Protein AF-A0A2G6DMA5-F1 (afdb_monomer)

Radius of gyration: 19.59 Å; Cα contacts (8 Å, |Δi|>4): 99; chains: 1; bounding box: 43×33×53 Å

pLDDT: mean 90.29, std 7.58, range [52.47, 98.0]

Foldseek 3Di:
DKDKDFQADDPVVVVVVVVVLVVQLCVCCVPPHNVVSCVVRVVVVVVVVVVNVLSRQFMWIQDQQATGGRPDTDGPVPDDDDDDDDPVRVCCCVPVVPDPPDDDDDNPDDD

Secondary structure (DSSP, 8-state):
--EEEE-PPPHHHHHHHHHHHHHHHHHHHHHS-HHHHHHHHHHHHHHHHHHHHHHHT-EEEEETTEEEETTEEE-GGG-----PPPHHHHHHHTTTT--TTS-----SS--

Sequence (111 aa):
MRFSERLWVPWWWWVLGVGFISTGWFAVAIYLDGAWATMATAPPMLVFCAAFVSWSVTEIKVDEAGLWAGGAFIEPQWLGQVRALSVSETKRILGVDAEVGAWQVVRPYRS

Structure (mmCIF, N/CA/C/O backbone):
data_AF-A0A2G6DMA5-F1
#
_entry.id   AF-A0A2G6DMA5-F1
#
loop_
_atom_site.group_PDB
_atom_site.id
_atom_site.type_symbol
_atom_site.label_atom_id
_atom_site.label_alt_id
_atom_site.label_comp_id
_atom_site.label_asym_id
_atom_site.la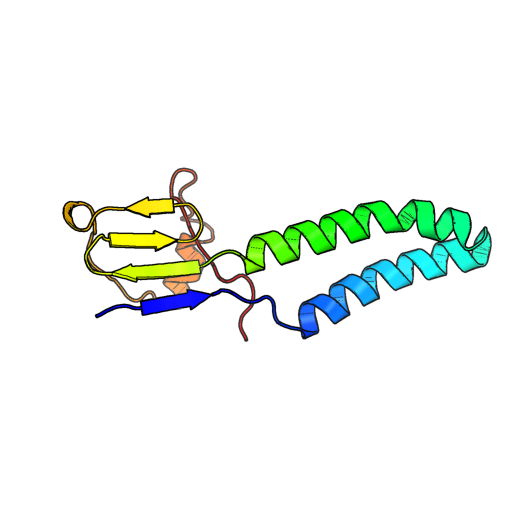bel_entity_id
_atom_site.label_seq_id
_atom_site.pdbx_PDB_ins_code
_atom_site.Cartn_x
_atom_site.Cartn_y
_atom_site.Cartn_z
_atom_site.occupancy
_atom_site.B_iso_or_equiv
_atom_site.auth_seq_id
_atom_site.auth_comp_id
_atom_site.auth_asym_id
_atom_site.auth_atom_id
_atom_site.pdbx_PDB_model_num
ATOM 1 N N . MET A 1 1 ? -21.574 -13.939 15.817 1.00 61.28 1 MET A N 1
ATOM 2 C CA . MET A 1 1 ? -21.448 -13.789 14.344 1.00 61.28 1 MET A CA 1
ATOM 3 C C . MET A 1 1 ? -19.987 -13.525 14.032 1.00 61.28 1 MET A C 1
ATOM 5 O O . MET A 1 1 ? -19.392 -12.729 14.742 1.00 61.28 1 MET A O 1
ATOM 9 N N . ARG A 1 2 ? -19.409 -14.200 13.033 1.00 83.62 2 ARG A N 1
ATOM 10 C CA . ARG A 1 2 ? -18.007 -14.021 12.630 1.00 83.62 2 ARG A CA 1
ATOM 11 C C . ARG A 1 2 ? -17.979 -13.420 11.227 1.00 83.62 2 ARG A C 1
ATOM 13 O O . ARG A 1 2 ? -18.495 -14.045 10.306 1.00 83.62 2 ARG A O 1
ATOM 20 N N . PHE A 1 3 ? -17.428 -12.219 11.081 1.00 88.44 3 PHE A N 1
ATOM 21 C CA . PHE A 1 3 ? -17.236 -11.543 9.794 1.00 88.44 3 PHE A CA 1
ATOM 22 C C . PHE A 1 3 ? -15.742 -11.504 9.467 1.00 88.44 3 PHE A C 1
ATOM 24 O O . PHE A 1 3 ? -14.923 -11.285 10.358 1.00 88.44 3 PHE A O 1
ATOM 31 N N . SER A 1 4 ? -15.387 -11.745 8.209 1.00 89.44 4 SER A N 1
ATOM 32 C CA . SER A 1 4 ? -14.023 -11.620 7.692 1.00 89.44 4 SER A CA 1
ATOM 33 C C . SER A 1 4 ? -14.121 -11.143 6.247 1.00 89.44 4 SER A C 1
ATOM 35 O O . SER A 1 4 ? -14.755 -11.793 5.414 1.00 89.44 4 SER A O 1
ATOM 37 N N . GLU A 1 5 ? -13.532 -9.984 5.964 1.00 87.81 5 GLU A N 1
ATOM 38 C CA . GLU A 1 5 ? -13.389 -9.441 4.618 1.00 87.81 5 GLU A CA 1
ATOM 39 C C . GLU A 1 5 ? -11.929 -9.075 4.377 1.00 87.81 5 GLU A C 1
ATOM 41 O O . GLU A 1 5 ? -11.302 -8.360 5.158 1.00 87.81 5 GLU A O 1
ATOM 46 N N . ARG A 1 6 ? -11.394 -9.534 3.247 1.00 85.31 6 ARG A N 1
ATOM 47 C CA . ARG A 1 6 ? -10.046 -9.199 2.806 1.00 85.31 6 ARG A CA 1
ATOM 48 C C . ARG A 1 6 ? -10.096 -8.133 1.717 1.00 85.31 6 ARG A C 1
ATOM 50 O O . ARG A 1 6 ? -10.806 -8.281 0.721 1.00 85.31 6 ARG A O 1
ATOM 57 N N . LEU A 1 7 ? -9.326 -7.066 1.903 1.00 83.94 7 LEU A N 1
ATOM 58 C CA . LEU A 1 7 ? -9.261 -5.932 0.986 1.00 83.94 7 LEU A CA 1
ATOM 59 C C . LEU A 1 7 ? -8.348 -6.268 -0.194 1.00 83.94 7 LEU A C 1
ATOM 61 O O . LEU A 1 7 ? -7.146 -6.051 -0.139 1.00 83.94 7 LEU A O 1
ATOM 65 N N . TRP A 1 8 ? -8.903 -6.817 -1.270 1.00 82.94 8 TRP A N 1
ATOM 66 C CA . TRP A 1 8 ? -8.130 -7.117 -2.476 1.00 82.94 8 TRP A CA 1
ATOM 67 C C . TRP A 1 8 ? -7.954 -5.889 -3.366 1.00 82.94 8 TRP A C 1
ATOM 69 O O . TRP A 1 8 ? -8.901 -5.134 -3.598 1.00 82.94 8 TRP A O 1
ATOM 79 N N . VAL A 1 9 ? -6.757 -5.742 -3.938 1.00 83.56 9 VAL A N 1
ATOM 80 C CA . VAL A 1 9 ? -6.504 -4.741 -4.978 1.00 83.56 9 VAL A CA 1
ATOM 81 C C . VAL A 1 9 ? -7.174 -5.195 -6.283 1.00 83.56 9 VAL A C 1
ATOM 83 O O . VAL A 1 9 ? -6.888 -6.304 -6.744 1.00 83.56 9 VAL A O 1
ATOM 86 N N . PRO A 1 10 ? -8.040 -4.374 -6.909 1.00 87.88 10 PRO A N 1
ATOM 87 C CA . PRO A 1 10 ? -8.682 -4.742 -8.166 1.00 87.88 10 PRO A CA 1
ATOM 88 C C . PRO A 1 10 ? -7.658 -4.984 -9.280 1.00 87.88 10 PRO A C 1
ATOM 90 O O . PRO A 1 10 ? -6.681 -4.247 -9.408 1.00 87.88 10 PRO A O 1
ATOM 93 N N . TRP A 1 11 ? -7.913 -5.973 -10.139 1.00 89.94 11 TRP A N 1
ATOM 94 C CA . TRP A 1 11 ? -7.000 -6.354 -11.227 1.00 89.94 11 TRP A CA 1
ATOM 95 C C . TRP A 1 11 ? -6.650 -5.184 -12.166 1.00 89.94 11 TRP A C 1
ATOM 97 O O . TRP A 1 11 ? -5.530 -5.104 -12.661 1.00 89.94 11 TRP A O 1
ATOM 107 N N . TRP A 1 12 ? -7.574 -4.240 -12.375 1.00 90.62 12 TRP A N 1
ATOM 108 C CA . TRP A 1 12 ? -7.357 -3.104 -13.276 1.00 90.62 12 TRP A CA 1
ATOM 109 C C . TRP A 1 12 ? -6.249 -2.154 -12.777 1.00 90.62 12 TRP A C 1
ATOM 111 O O . TRP A 1 12 ? -5.523 -1.572 -13.582 1.00 90.62 12 TRP A O 1
ATOM 121 N N . TRP A 1 13 ? -6.055 -2.048 -11.457 1.00 90.12 13 TRP A N 1
ATOM 122 C CA . TRP A 1 13 ? -4.977 -1.247 -10.869 1.00 90.12 13 TRP A CA 1
ATOM 123 C C . TRP A 1 13 ? -3.596 -1.841 -11.159 1.00 90.12 13 TRP A C 1
ATOM 125 O O . TRP A 1 13 ? -2.635 -1.097 -11.352 1.00 90.12 13 TRP A O 1
ATOM 135 N N . TRP A 1 14 ? -3.494 -3.171 -11.235 1.00 92.69 14 TRP A N 1
ATOM 136 C CA . TRP A 1 14 ? -2.263 -3.839 -11.662 1.00 92.69 14 TRP A CA 1
ATOM 137 C C . TRP A 1 14 ? -1.925 -3.498 -13.109 1.00 92.69 14 TRP A C 1
ATOM 139 O O . TRP A 1 14 ? -0.780 -3.174 -13.409 1.00 92.69 14 TRP A O 1
ATOM 149 N N . VAL A 1 15 ? -2.931 -3.500 -13.988 1.00 94.88 15 VAL A N 1
ATOM 150 C CA . VAL A 1 15 ? -2.754 -3.125 -15.397 1.00 94.88 15 VAL A CA 1
ATOM 151 C C . VAL A 1 15 ? -2.273 -1.686 -15.525 1.00 94.88 15 VAL A C 1
ATOM 153 O O . VAL A 1 15 ? -1.338 -1.434 -16.281 1.00 94.88 15 VAL A O 1
ATOM 156 N N . LEU A 1 16 ? -2.845 -0.753 -14.758 1.00 94.12 16 LEU A N 1
ATOM 157 C CA . LEU A 1 16 ? -2.367 0.627 -14.765 1.00 94.12 16 LEU A CA 1
ATOM 158 C C . LEU A 1 16 ? -0.922 0.765 -14.311 1.00 94.12 16 LEU A C 1
ATOM 160 O O . LEU A 1 16 ? -0.144 1.436 -14.985 1.00 94.12 16 LEU A O 1
ATOM 164 N N . GLY A 1 17 ? -0.565 0.178 -13.170 1.00 93.38 17 GLY A N 1
ATOM 165 C CA . GLY A 1 17 ? 0.779 0.342 -12.629 1.00 93.38 17 GLY A CA 1
ATOM 166 C C . GLY A 1 17 ? 1.840 -0.312 -13.505 1.00 93.38 17 GLY A C 1
ATOM 167 O O . GLY A 1 17 ? 2.845 0.320 -13.828 1.00 93.38 17 GLY A O 1
ATOM 168 N N . VAL A 1 18 ? 1.586 -1.537 -13.978 1.00 95.81 18 VAL A N 1
ATOM 169 C CA . VAL A 1 18 ? 2.489 -2.225 -14.910 1.00 95.81 18 VAL A CA 1
ATOM 170 C C . VAL A 1 18 ? 2.578 -1.468 -16.230 1.00 95.81 18 VAL A C 1
ATOM 172 O O . VAL A 1 18 ? 3.679 -1.267 -16.740 1.00 95.81 18 VAL A O 1
ATOM 175 N N . GLY A 1 19 ? 1.446 -1.006 -16.765 1.00 97.06 19 GLY A N 1
ATOM 176 C CA . GLY A 1 19 ? 1.399 -0.203 -17.983 1.00 97.06 19 GLY A CA 1
ATOM 177 C C . GLY A 1 19 ? 2.224 1.075 -17.854 1.00 97.06 19 GLY A C 1
ATOM 178 O O . GLY A 1 19 ? 3.072 1.339 -18.702 1.00 97.06 19 GLY A O 1
ATOM 179 N N . PHE A 1 20 ? 2.047 1.821 -16.760 1.00 96.88 20 PHE A N 1
ATOM 180 C CA . PHE A 1 20 ? 2.806 3.039 -16.482 1.00 96.88 20 PHE A CA 1
ATOM 181 C C . PHE A 1 20 ? 4.313 2.779 -16.386 1.00 96.88 20 PHE A C 1
ATOM 183 O O . PHE A 1 20 ? 5.094 3.488 -17.010 1.00 96.88 20 PHE A O 1
ATOM 190 N N . ILE A 1 21 ? 4.746 1.742 -15.667 1.00 96.81 21 ILE A N 1
ATOM 191 C CA . ILE A 1 21 ? 6.179 1.425 -15.559 1.00 96.81 21 ILE A CA 1
ATOM 192 C C . ILE A 1 21 ? 6.741 0.952 -16.908 1.00 96.81 21 ILE A C 1
ATOM 194 O O . ILE A 1 21 ? 7.877 1.276 -17.260 1.00 96.81 21 ILE A O 1
ATOM 198 N N . SER A 1 22 ? 5.933 0.240 -17.697 1.00 97.38 22 SER A N 1
ATOM 199 C CA . SER A 1 22 ? 6.324 -0.233 -19.025 1.00 97.38 22 SER A CA 1
ATOM 200 C C . SER A 1 22 ? 6.601 0.919 -19.989 1.00 97.38 22 SER A C 1
ATOM 202 O O . SER A 1 22 ? 7.535 0.815 -20.778 1.00 97.38 22 SER A O 1
ATOM 204 N N . THR A 1 23 ? 5.862 2.037 -19.923 1.00 97.38 23 THR A N 1
ATOM 205 C CA . THR A 1 23 ? 6.156 3.198 -20.787 1.00 97.38 23 THR A CA 1
ATOM 206 C C . THR A 1 23 ? 7.549 3.764 -20.513 1.00 97.38 23 THR A C 1
ATOM 208 O O . THR A 1 23 ? 8.284 4.049 -21.457 1.00 97.38 23 THR A O 1
ATOM 211 N N . GLY A 1 24 ? 7.950 3.845 -19.240 1.00 95.62 24 GLY A N 1
ATOM 212 C CA . GLY A 1 24 ? 9.302 4.237 -18.843 1.00 95.62 24 GLY 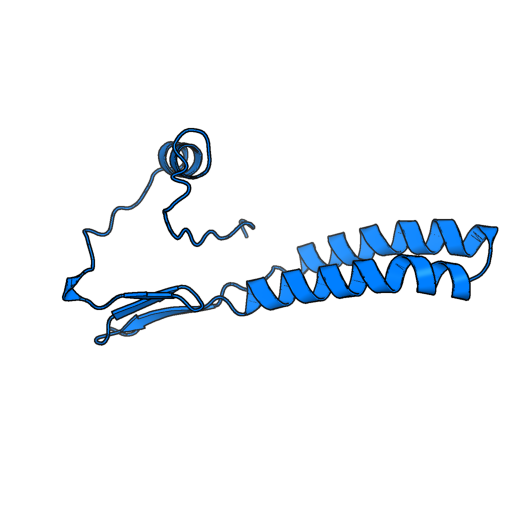A CA 1
ATOM 213 C C . GLY A 1 24 ? 10.361 3.237 -19.308 1.00 95.62 24 GLY A C 1
ATOM 214 O O . GLY A 1 24 ? 11.405 3.642 -19.816 1.00 95.62 24 GLY A O 1
ATOM 215 N N . TRP A 1 25 ? 10.072 1.936 -19.210 1.00 98.00 25 TRP A N 1
ATOM 216 C CA . TRP A 1 25 ? 10.976 0.897 -19.708 1.00 98.00 25 TRP A CA 1
ATOM 217 C C . TRP A 1 25 ? 11.201 1.037 -21.216 1.00 98.00 25 TRP A C 1
ATOM 219 O O . TRP A 1 25 ? 12.347 1.102 -21.652 1.00 98.00 25 TRP A O 1
ATOM 229 N N . PHE A 1 26 ? 10.131 1.165 -22.012 1.00 97.94 26 PHE A N 1
ATOM 230 C CA . PHE A 1 26 ? 10.240 1.350 -23.462 1.00 97.94 26 PHE A CA 1
ATOM 231 C C . PHE A 1 26 ? 10.987 2.633 -23.819 1.00 97.94 26 PHE A C 1
ATOM 233 O O . PHE A 1 26 ? 11.833 2.608 -24.709 1.00 97.94 26 PHE A O 1
ATOM 240 N N . ALA A 1 27 ? 10.725 3.731 -23.104 1.00 96.56 27 ALA A N 1
ATOM 241 C CA . ALA A 1 27 ? 11.438 4.984 -23.315 1.00 96.56 27 ALA A CA 1
ATOM 242 C C . ALA A 1 27 ? 12.953 4.800 -23.158 1.00 96.56 27 ALA A C 1
ATOM 244 O O . ALA A 1 27 ? 13.702 5.254 -24.009 1.00 96.56 27 ALA A O 1
ATOM 245 N N . VAL A 1 28 ? 13.420 4.087 -22.131 1.00 96.56 28 VAL A N 1
ATOM 246 C CA . VAL A 1 28 ? 14.860 3.837 -21.940 1.00 96.56 28 VAL A CA 1
ATOM 247 C C . VAL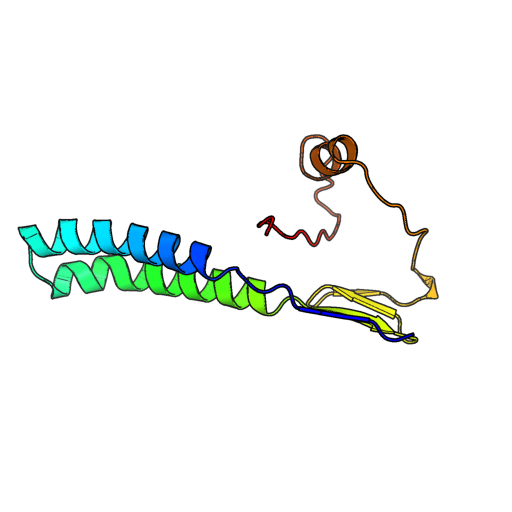 A 1 28 ? 15.398 2.810 -22.943 1.00 96.56 28 VAL A C 1
ATOM 249 O O . VAL A 1 28 ? 16.465 3.014 -23.524 1.00 96.56 28 VAL A O 1
ATOM 252 N N . ALA A 1 29 ? 14.655 1.727 -23.180 1.00 97.00 29 ALA A N 1
ATOM 253 C CA . ALA A 1 29 ? 15.088 0.611 -24.020 1.00 97.00 29 ALA A CA 1
ATOM 254 C C . ALA A 1 29 ? 15.297 1.011 -25.485 1.00 97.00 29 ALA A C 1
ATOM 256 O O . ALA A 1 29 ? 16.166 0.455 -26.150 1.00 97.00 29 ALA A O 1
ATOM 257 N N . ILE A 1 30 ? 14.518 1.980 -25.978 1.00 97.12 30 ILE A N 1
ATOM 258 C CA . ILE A 1 30 ? 14.631 2.493 -27.348 1.00 97.12 30 ILE A CA 1
ATOM 259 C C . ILE A 1 30 ? 15.959 3.234 -27.575 1.00 97.12 30 ILE A C 1
ATOM 261 O O . ILE A 1 30 ? 16.492 3.173 -28.680 1.00 97.12 30 ILE A O 1
ATOM 265 N N . TYR A 1 31 ? 16.494 3.929 -26.563 1.00 95.94 31 TYR A N 1
ATOM 266 C CA . TYR A 1 31 ? 17.664 4.805 -26.735 1.00 95.94 31 TYR A CA 1
ATOM 267 C C . TYR A 1 31 ? 18.987 4.227 -26.222 1.00 95.94 31 TYR A C 1
ATOM 269 O O . TYR A 1 31 ? 20.032 4.622 -26.733 1.00 95.94 31 TYR A O 1
ATOM 277 N N . LEU A 1 32 ? 18.970 3.345 -25.217 1.00 92.00 32 LEU A N 1
ATOM 278 C CA . LEU A 1 32 ? 20.189 2.754 -24.651 1.00 92.00 32 LEU A CA 1
ATOM 279 C C . LEU A 1 32 ? 20.281 1.262 -24.976 1.00 92.00 32 LEU A C 1
ATOM 281 O O . LEU A 1 32 ? 21.011 0.876 -25.881 1.00 92.00 32 LEU A O 1
ATOM 285 N N . ASP A 1 33 ? 19.541 0.445 -24.228 1.00 92.62 33 ASP A N 1
ATOM 286 C CA . ASP A 1 33 ? 19.297 -0.981 -24.446 1.00 92.62 33 ASP A CA 1
ATOM 287 C C . ASP A 1 33 ? 18.309 -1.495 -23.374 1.00 92.62 33 ASP A C 1
ATOM 289 O O . ASP A 1 33 ? 17.900 -0.772 -22.456 1.00 92.62 33 ASP A O 1
ATOM 293 N N . GLY A 1 34 ? 17.931 -2.773 -23.467 1.00 93.31 34 GLY A N 1
ATOM 294 C CA . GLY A 1 34 ? 17.023 -3.407 -22.508 1.00 93.31 34 GLY A CA 1
ATOM 295 C C . GLY A 1 34 ? 17.606 -3.627 -21.103 1.00 93.31 34 GLY A C 1
ATOM 296 O O . GLY A 1 34 ? 16.836 -3.742 -20.145 1.00 93.31 34 GLY A O 1
ATOM 297 N N . ALA A 1 35 ? 18.930 -3.677 -20.937 1.00 96.31 35 ALA A N 1
ATOM 298 C CA . ALA A 1 35 ? 19.564 -3.867 -19.633 1.00 96.31 35 ALA A CA 1
ATOM 299 C C . ALA A 1 35 ? 19.467 -2.588 -18.791 1.00 96.31 35 ALA A C 1
ATOM 301 O O . ALA A 1 35 ? 19.009 -2.645 -17.647 1.00 96.31 35 ALA A O 1
ATOM 302 N N . TRP A 1 36 ? 19.786 -1.432 -19.379 1.00 96.81 36 TRP A N 1
ATOM 303 C CA . TRP A 1 36 ? 19.616 -0.126 -18.735 1.00 96.81 36 TRP A CA 1
ATOM 304 C C . TRP A 1 36 ? 18.155 0.158 -18.400 1.00 96.81 36 TRP A C 1
ATOM 306 O O . TRP A 1 36 ? 17.854 0.612 -17.295 1.00 96.81 36 TRP A O 1
ATOM 316 N N . ALA A 1 37 ? 17.239 -0.177 -19.311 1.00 96.44 37 ALA A N 1
ATOM 317 C CA . ALA A 1 37 ? 15.807 -0.052 -19.066 1.00 96.44 37 ALA A CA 1
ATOM 318 C C . ALA A 1 37 ? 15.360 -0.888 -17.862 1.00 96.44 37 ALA A C 1
ATOM 320 O O . ALA A 1 37 ? 14.681 -0.387 -16.967 1.00 96.44 37 ALA A O 1
ATOM 321 N N . THR A 1 38 ? 15.803 -2.144 -17.793 1.00 96.94 38 THR A N 1
ATOM 322 C CA . THR A 1 38 ? 15.458 -3.049 -16.691 1.00 96.94 38 THR A CA 1
ATOM 323 C C . THR A 1 38 ? 16.046 -2.574 -15.364 1.00 96.94 38 THR A C 1
ATOM 325 O O . THR A 1 38 ? 15.335 -2.558 -14.362 1.00 96.94 38 THR A O 1
ATOM 328 N N . MET A 1 39 ? 17.308 -2.133 -15.341 1.00 97.38 39 MET A N 1
ATOM 329 C CA . MET A 1 39 ? 17.921 -1.564 -14.134 1.00 97.38 39 MET A CA 1
ATOM 330 C C . MET A 1 39 ? 17.167 -0.329 -13.630 1.00 97.38 39 MET A C 1
ATOM 332 O O . MET A 1 39 ? 17.001 -0.172 -12.422 1.00 97.38 39 MET A O 1
ATOM 336 N N . ALA A 1 40 ? 16.684 0.525 -14.537 1.00 95.69 40 ALA A N 1
ATOM 337 C CA . ALA A 1 40 ? 15.948 1.731 -14.177 1.00 95.69 40 ALA A CA 1
ATOM 338 C C . ALA A 1 40 ? 14.537 1.436 -13.637 1.00 95.69 40 ALA A C 1
ATOM 340 O O . ALA A 1 40 ? 14.089 2.097 -12.700 1.00 95.69 40 ALA A O 1
ATOM 341 N N . THR A 1 41 ? 13.825 0.451 -14.196 1.00 97.25 41 THR A N 1
ATOM 342 C CA . THR A 1 41 ? 12.412 0.213 -13.851 1.00 97.25 41 THR A CA 1
ATOM 343 C C . THR A 1 41 ? 12.165 -0.935 -12.879 1.00 97.25 41 THR A C 1
ATOM 345 O O . THR A 1 41 ? 11.085 -0.998 -12.290 1.00 97.25 41 THR A O 1
ATOM 348 N N . ALA A 1 42 ? 13.119 -1.845 -12.671 1.00 97.38 42 ALA A N 1
ATOM 349 C CA . ALA A 1 42 ? 12.941 -2.948 -11.729 1.00 97.38 42 ALA A CA 1
ATOM 350 C C . ALA A 1 42 ? 12.732 -2.465 -10.277 1.00 97.38 42 ALA A C 1
ATOM 352 O O . ALA A 1 42 ? 11.783 -2.937 -9.648 1.00 97.38 42 ALA A O 1
ATOM 353 N N . PRO A 1 43 ? 13.506 -1.499 -9.736 1.00 97.94 43 PRO A N 1
ATOM 354 C CA . PRO A 1 43 ? 13.264 -0.989 -8.386 1.00 97.94 43 PRO A CA 1
ATOM 355 C C . PRO A 1 43 ? 11.861 -0.390 -8.176 1.00 97.94 43 PRO A C 1
ATOM 357 O O . PRO A 1 43 ? 11.181 -0.826 -7.244 1.00 97.94 43 PRO A O 1
ATOM 360 N N . PRO A 1 44 ? 11.356 0.542 -9.017 1.00 96.75 44 PRO A N 1
ATOM 361 C CA . PRO A 1 44 ? 9.999 1.054 -8.841 1.00 96.75 44 PRO A CA 1
ATOM 362 C C . PRO A 1 44 ? 8.930 -0.025 -9.051 1.00 96.75 44 PRO A C 1
ATOM 364 O O . PRO A 1 44 ? 7.922 0.004 -8.350 1.00 96.75 44 PRO A O 1
ATOM 367 N N . MET A 1 45 ? 9.153 -1.013 -9.929 1.00 97.06 45 MET A N 1
ATOM 368 C CA . MET A 1 45 ? 8.250 -2.165 -10.065 1.00 97.06 45 MET A CA 1
ATOM 369 C C . MET A 1 45 ? 8.176 -2.993 -8.780 1.00 97.06 45 MET A C 1
ATOM 371 O O . MET A 1 45 ? 7.087 -3.364 -8.348 1.00 97.06 45 MET A O 1
ATOM 375 N N . LEU A 1 46 ? 9.311 -3.252 -8.128 1.00 97.31 46 LEU A N 1
ATOM 376 C CA . LEU A 1 46 ? 9.340 -3.972 -6.855 1.00 97.31 46 LEU A CA 1
ATOM 377 C C . LEU A 1 46 ? 8.611 -3.201 -5.751 1.00 97.31 46 LEU A C 1
ATOM 379 O O . LEU A 1 46 ? 7.808 -3.792 -5.032 1.00 97.31 46 LEU A O 1
ATOM 383 N N . VAL A 1 47 ? 8.841 -1.888 -5.646 1.00 96.69 47 VAL A N 1
ATOM 384 C CA . VAL A 1 47 ? 8.140 -1.026 -4.679 1.00 96.69 47 VAL A CA 1
ATOM 385 C C . VAL A 1 47 ? 6.634 -1.022 -4.943 1.00 96.69 47 VAL A C 1
ATOM 387 O O . VAL A 1 47 ? 5.846 -1.176 -4.011 1.00 96.69 47 VAL A O 1
ATOM 390 N N . PHE A 1 48 ? 6.232 -0.908 -6.209 1.00 94.81 48 PHE A N 1
ATOM 391 C CA . PHE A 1 48 ? 4.836 -0.971 -6.631 1.00 94.81 48 PHE A CA 1
ATOM 392 C C . PHE A 1 48 ? 4.173 -2.294 -6.219 1.00 94.81 48 PHE A C 1
ATOM 394 O O . PHE A 1 48 ? 3.147 -2.287 -5.535 1.00 94.81 48 PHE A O 1
ATOM 401 N N . CYS A 1 49 ? 4.790 -3.430 -6.558 1.00 94.06 49 CYS A N 1
ATOM 402 C CA . CYS A 1 49 ? 4.297 -4.752 -6.177 1.00 94.06 49 CYS A CA 1
ATOM 403 C C . CYS A 1 49 ? 4.211 -4.908 -4.654 1.00 94.06 49 CYS A C 1
ATOM 405 O O . CYS A 1 49 ? 3.200 -5.390 -4.146 1.00 94.06 49 CYS A O 1
ATOM 407 N N . ALA A 1 50 ? 5.236 -4.472 -3.916 1.00 93.44 50 ALA A N 1
ATOM 408 C CA . ALA A 1 50 ? 5.265 -4.561 -2.459 1.00 93.44 50 ALA A CA 1
ATOM 409 C C . ALA A 1 50 ? 4.144 -3.737 -1.806 1.00 93.44 50 ALA A C 1
ATOM 411 O O . ALA A 1 50 ? 3.476 -4.232 -0.898 1.00 93.44 50 ALA A O 1
ATOM 412 N N . ALA A 1 51 ? 3.892 -2.518 -2.292 1.00 89.69 51 ALA A N 1
ATOM 413 C CA . ALA A 1 51 ? 2.809 -1.666 -1.802 1.00 89.69 51 ALA A CA 1
ATOM 414 C C . ALA A 1 51 ? 1.424 -2.279 -2.068 1.00 89.69 51 ALA A C 1
ATOM 416 O O . ALA A 1 51 ? 0.550 -2.277 -1.206 1.00 89.69 51 ALA A O 1
ATOM 417 N N . PHE A 1 52 ? 1.219 -2.855 -3.251 1.00 88.31 52 PHE A N 1
ATOM 418 C CA . PHE A 1 52 ? -0.068 -3.451 -3.602 1.00 88.31 52 PHE A CA 1
ATOM 419 C C . PHE A 1 52 ? -0.326 -4.746 -2.831 1.00 88.31 52 PHE A C 1
ATOM 421 O O . PHE A 1 52 ? -1.447 -4.993 -2.378 1.00 88.31 52 PHE A O 1
ATOM 428 N N . VAL A 1 53 ? 0.712 -5.562 -2.637 1.00 87.75 53 VAL A N 1
ATOM 429 C CA . VAL A 1 53 ? 0.618 -6.771 -1.818 1.00 87.75 53 VAL A CA 1
ATOM 430 C C . VAL A 1 53 ? 0.362 -6.409 -0.359 1.00 87.75 53 VAL A C 1
ATOM 432 O O . VAL A 1 53 ? -0.534 -7.005 0.236 1.00 87.75 53 VAL A O 1
ATOM 435 N N . SER A 1 54 ? 1.062 -5.423 0.212 1.00 84.19 54 SER A N 1
ATOM 436 C CA . SER A 1 54 ? 0.847 -5.026 1.610 1.00 84.19 54 SER A CA 1
ATOM 437 C C . SER A 1 54 ? -0.579 -4.527 1.850 1.00 84.19 54 SER A C 1
ATOM 439 O O . SER A 1 54 ? -1.201 -4.903 2.842 1.00 84.19 54 SER A O 1
ATOM 441 N N . TRP A 1 55 ? -1.161 -3.796 0.895 1.00 80.25 55 TRP A N 1
ATOM 442 C CA . TRP A 1 55 ? -2.577 -3.436 0.946 1.00 80.25 55 TRP A CA 1
ATOM 443 C C . TRP A 1 55 ? -3.501 -4.654 0.848 1.00 80.25 55 TRP A C 1
ATOM 445 O O . TRP A 1 55 ? -4.469 -4.730 1.603 1.00 80.25 55 TRP A O 1
ATOM 455 N N . SER A 1 56 ? -3.172 -5.639 0.005 1.00 78.19 56 SER A N 1
ATOM 456 C CA . SER A 1 56 ? -3.979 -6.857 -0.194 1.00 78.19 56 SER A CA 1
ATOM 457 C C . SER A 1 56 ? -4.067 -7.799 1.018 1.00 78.19 56 SER A C 1
ATOM 459 O O . SER A 1 56 ? -4.912 -8.702 1.061 1.00 78.19 56 SER A O 1
ATOM 461 N N . VAL A 1 57 ? -3.156 -7.626 1.978 1.00 79.31 57 VAL A N 1
ATOM 462 C CA . VAL A 1 57 ? -3.067 -8.422 3.212 1.00 79.31 57 VAL A CA 1
ATOM 463 C C . VAL A 1 57 ? -3.942 -7.829 4.324 1.00 79.31 57 VAL A C 1
ATOM 465 O O . VAL A 1 57 ? -4.169 -8.481 5.338 1.00 79.31 57 VAL A O 1
ATOM 468 N N . THR A 1 58 ? -4.498 -6.628 4.135 1.00 83.44 58 THR A N 1
ATOM 469 C CA . THR A 1 58 ? -5.374 -6.013 5.140 1.00 83.44 58 THR A CA 1
ATOM 470 C C . THR A 1 58 ? -6.702 -6.773 5.214 1.00 83.44 58 THR A C 1
ATOM 472 O O . THR A 1 58 ? -7.522 -6.727 4.294 1.00 83.44 58 THR A O 1
ATOM 475 N N . GLU A 1 59 ? -6.908 -7.482 6.322 1.00 87.94 59 GLU A N 1
ATOM 476 C CA . GLU A 1 59 ? -8.137 -8.206 6.641 1.00 87.94 59 GLU A CA 1
ATOM 477 C C . GLU A 1 59 ? -8.915 -7.456 7.726 1.00 87.94 59 GLU A C 1
ATOM 479 O O . GLU A 1 59 ? -8.353 -7.068 8.751 1.00 87.94 59 GLU A O 1
ATOM 484 N N . ILE A 1 60 ? -10.211 -7.251 7.503 1.00 90.12 60 ILE A N 1
ATOM 485 C CA . ILE A 1 60 ? -11.140 -6.777 8.523 1.00 90.12 60 ILE A CA 1
ATOM 486 C C . ILE A 1 60 ? -11.865 -7.998 9.072 1.00 90.12 60 ILE A C 1
ATOM 488 O O . ILE A 1 60 ? -12.606 -8.662 8.346 1.00 90.12 60 ILE A O 1
ATOM 492 N N . LYS A 1 61 ? -11.665 -8.289 10.356 1.00 93.12 61 LYS A N 1
ATOM 493 C CA . LYS A 1 61 ? -12.267 -9.440 11.033 1.00 93.12 61 LYS A CA 1
ATOM 494 C C . LYS A 1 61 ? -13.025 -8.973 12.266 1.00 93.12 61 LYS A C 1
ATOM 496 O O . LYS A 1 61 ? -12.525 -8.153 13.024 1.00 93.12 61 LYS A O 1
ATOM 501 N N . VAL A 1 62 ? -14.215 -9.520 12.482 1.00 92.25 62 VAL A N 1
ATOM 502 C CA . VAL A 1 62 ? -15.021 -9.291 13.687 1.00 92.25 62 VAL A CA 1
ATOM 503 C C . VAL A 1 62 ? -15.446 -10.637 14.240 1.00 92.25 62 VAL A C 1
ATOM 505 O O . VAL A 1 62 ? -16.067 -11.432 13.529 1.00 92.25 62 VAL A O 1
ATOM 508 N N . ASP A 1 63 ? -15.117 -10.897 15.498 1.00 92.31 63 ASP A N 1
ATOM 509 C CA . ASP A 1 63 ? -15.628 -12.041 16.248 1.00 92.31 63 ASP A CA 1
ATOM 510 C C . ASP A 1 63 ? -15.826 -11.690 17.734 1.00 92.31 63 ASP A C 1
ATOM 512 O O . ASP A 1 63 ? -15.821 -10.521 18.114 1.00 92.31 63 ASP A O 1
ATOM 516 N N . GLU A 1 64 ? -16.063 -12.699 18.571 1.00 91.69 64 GLU A N 1
ATOM 517 C CA . GLU A 1 64 ? -16.311 -12.528 20.008 1.00 91.69 64 GLU A CA 1
ATOM 518 C C . GLU A 1 64 ? -15.111 -11.955 20.771 1.00 91.69 64 GLU A C 1
ATOM 520 O O . GLU A 1 64 ? -15.296 -11.319 21.806 1.00 91.69 64 GLU A O 1
ATOM 525 N N . ALA A 1 65 ? -13.893 -12.150 20.265 1.00 91.25 65 ALA A N 1
ATOM 526 C CA . ALA A 1 65 ? -12.686 -11.612 20.870 1.00 91.25 65 ALA A CA 1
ATOM 527 C C . ALA A 1 65 ? -12.411 -10.159 20.453 1.00 91.25 65 ALA A C 1
ATOM 529 O O . ALA A 1 65 ? -11.606 -9.515 21.115 1.00 91.25 65 ALA A O 1
ATOM 530 N N . GLY A 1 66 ? -13.085 -9.616 19.431 1.00 93.12 66 GLY A N 1
ATOM 531 C CA . GLY A 1 66 ? -13.021 -8.192 19.094 1.00 93.12 66 GLY A CA 1
ATOM 532 C C . GLY A 1 66 ? -13.025 -7.885 17.599 1.00 93.12 66 GLY A C 1
ATOM 533 O O . GLY A 1 66 ? -13.558 -8.636 16.776 1.00 93.12 66 GLY A O 1
ATOM 534 N N . LEU A 1 67 ? -12.439 -6.737 17.259 1.00 92.81 67 LEU A N 1
ATOM 535 C CA . LEU 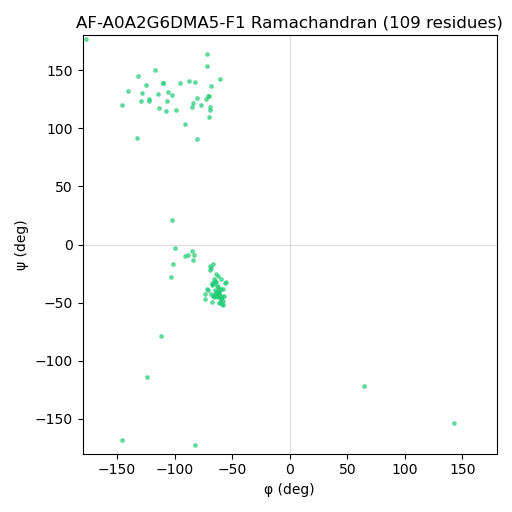A 1 67 ? -12.297 -6.233 15.892 1.00 92.81 67 LEU A CA 1
ATOM 536 C C . LEU A 1 67 ? -10.813 -6.196 15.516 1.00 92.81 67 LEU A C 1
ATOM 538 O O . LEU A 1 67 ? -10.001 -5.602 16.224 1.00 92.81 67 LEU A O 1
ATOM 542 N N . TRP A 1 68 ? -10.481 -6.771 14.362 1.00 93.00 68 TRP A N 1
ATOM 543 C CA . TRP A 1 68 ? -9.191 -6.606 13.702 1.00 93.00 68 TRP A CA 1
ATOM 544 C C . TRP A 1 68 ? -9.357 -5.775 12.440 1.00 93.00 68 TRP A C 1
ATOM 546 O O . TRP A 1 68 ? -10.297 -5.976 11.668 1.00 93.00 68 TRP A O 1
ATOM 556 N N . ALA A 1 69 ? -8.401 -4.883 12.216 1.00 90.75 69 ALA A N 1
ATOM 557 C CA . ALA A 1 69 ? -8.268 -4.111 10.994 1.00 90.75 69 ALA A CA 1
ATOM 558 C C . ALA A 1 69 ? -6.803 -4.178 10.533 1.00 90.75 69 ALA A C 1
ATOM 560 O O . ALA A 1 69 ? -5.952 -3.396 10.966 1.00 90.75 69 ALA A O 1
ATOM 561 N N . GLY A 1 70 ? -6.493 -5.165 9.690 1.00 87.12 70 GLY A N 1
ATOM 562 C CA . GLY A 1 70 ? -5.119 -5.532 9.356 1.00 87.12 70 GLY A CA 1
ATOM 563 C C . GLY A 1 70 ? -4.374 -6.053 10.587 1.00 87.12 70 GLY A C 1
ATOM 564 O O . GLY A 1 70 ? -4.800 -7.021 11.208 1.00 87.12 70 GLY A O 1
ATOM 565 N N . GLY A 1 71 ? -3.262 -5.403 10.942 1.00 85.81 71 GLY A N 1
ATOM 566 C CA . GLY A 1 71 ? -2.476 -5.737 12.137 1.00 85.81 71 GLY A CA 1
ATOM 567 C C . GLY A 1 71 ? -2.987 -5.115 13.444 1.00 85.81 71 GLY A C 1
ATOM 568 O O . GLY A 1 71 ? -2.476 -5.458 14.506 1.00 85.81 71 GLY A O 1
ATOM 569 N N . ALA A 1 72 ? -3.964 -4.203 13.385 1.00 90.25 72 ALA A N 1
ATOM 570 C CA . ALA A 1 72 ? -4.524 -3.556 14.570 1.00 90.25 72 ALA A CA 1
ATOM 571 C C . ALA A 1 72 ? -5.672 -4.387 15.162 1.00 90.25 72 ALA A C 1
ATOM 573 O O . ALA A 1 72 ? -6.496 -4.916 14.416 1.00 90.25 72 ALA A O 1
ATOM 574 N N . PHE A 1 73 ? -5.739 -4.462 16.493 1.00 93.56 73 PHE A N 1
ATOM 575 C CA . PHE A 1 73 ? -6.758 -5.18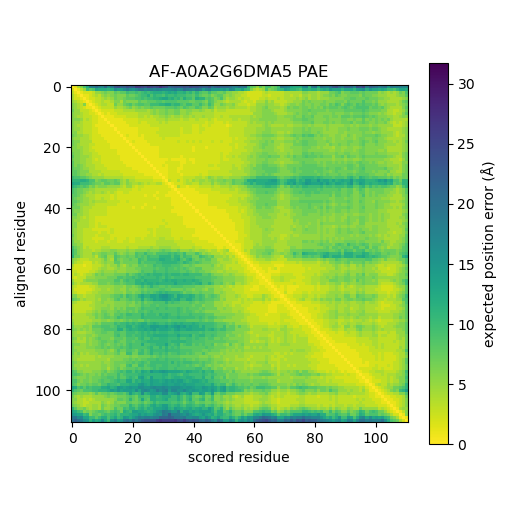9 17.252 1.00 93.56 73 PHE A CA 1
ATOM 576 C C . PHE A 1 73 ? -7.324 -4.313 18.374 1.00 93.56 73 PHE A C 1
ATOM 578 O O . PHE A 1 73 ? -6.586 -3.532 18.974 1.00 93.56 73 PHE A O 1
ATOM 585 N N . ILE A 1 74 ? -8.618 -4.463 18.656 1.00 93.69 74 ILE A N 1
ATOM 586 C CA . ILE A 1 74 ? -9.303 -3.814 19.777 1.00 93.69 74 ILE A CA 1
ATOM 587 C C . ILE A 1 74 ? -10.311 -4.772 20.425 1.00 93.69 74 ILE A C 1
ATOM 589 O O . ILE A 1 74 ? -11.114 -5.411 19.734 1.00 93.69 74 ILE A O 1
ATOM 593 N N . GLU A 1 75 ? -10.279 -4.862 21.758 1.00 94.50 75 GLU A N 1
ATOM 594 C CA . GLU A 1 75 ? -11.196 -5.701 22.530 1.00 94.50 75 GLU A CA 1
ATOM 595 C C . GLU A 1 75 ? -12.633 -5.140 22.551 1.00 94.50 75 GLU A C 1
ATOM 597 O O . GLU A 1 75 ? -12.827 -3.920 22.515 1.00 94.50 75 GLU A O 1
ATOM 602 N N . PRO A 1 76 ? -13.663 -5.998 22.718 1.00 93.19 76 PRO A N 1
ATOM 603 C CA . PRO A 1 76 ? -15.066 -5.589 22.671 1.00 93.19 76 PRO A CA 1
ATOM 604 C C . PRO A 1 76 ? -15.440 -4.487 23.666 1.00 93.19 76 PRO A C 1
ATOM 606 O O . PRO A 1 76 ? -16.276 -3.642 23.364 1.00 93.19 76 PRO A O 1
ATOM 609 N N . GLN A 1 77 ? -14.810 -4.469 24.842 1.00 93.62 77 GLN A N 1
ATOM 610 C CA . GLN A 1 77 ? -15.062 -3.480 25.898 1.00 93.62 77 GLN A CA 1
ATOM 611 C C . GLN A 1 77 ? -14.613 -2.054 25.542 1.00 93.62 77 GLN A C 1
ATOM 613 O O . GLN A 1 77 ? -15.084 -1.099 26.153 1.00 93.62 77 GLN A O 1
ATOM 618 N N . TRP A 1 78 ? -13.716 -1.913 24.563 1.00 93.50 78 TRP A N 1
ATOM 619 C CA . TRP A 1 78 ? -13.221 -0.626 24.073 1.00 93.50 78 TRP A CA 1
ATOM 620 C C . TRP A 1 78 ? -13.910 -0.185 22.778 1.00 93.50 78 TRP A C 1
ATOM 622 O O . TRP A 1 78 ? -13.640 0.906 22.274 1.00 93.50 78 TRP A O 1
ATOM 632 N N . LEU A 1 79 ? -14.806 -1.010 22.228 1.00 91.94 79 LEU A N 1
ATOM 633 C CA . LEU A 1 79 ? -15.561 -0.657 21.033 1.00 91.94 79 LEU A CA 1
ATOM 634 C C . LEU A 1 79 ? -16.597 0.430 21.344 1.00 91.94 79 LEU A C 1
ATOM 636 O O . LEU A 1 79 ? -17.427 0.301 22.243 1.00 91.94 79 LEU A O 1
ATOM 640 N N . GLY A 1 80 ? -16.562 1.500 20.551 1.00 90.94 80 GLY A N 1
ATOM 641 C CA . GLY A 1 80 ? -17.587 2.541 20.547 1.00 90.94 80 GLY A CA 1
ATOM 642 C C . GLY A 1 80 ? -18.816 2.171 19.710 1.00 90.94 80 GLY A C 1
ATOM 643 O O . GLY A 1 80 ? -18.952 1.062 19.193 1.00 90.94 80 GLY A O 1
ATOM 644 N N . GLN A 1 81 ? -19.722 3.136 19.534 1.00 90.31 81 GLN A N 1
ATOM 645 C CA . GLN A 1 81 ? -20.882 2.961 18.657 1.00 90.31 81 GLN A CA 1
ATOM 646 C C . GLN A 1 81 ? -20.474 2.874 17.181 1.00 90.31 81 GLN A C 1
ATOM 648 O O . GLN A 1 81 ? -19.701 3.692 16.681 1.00 90.31 81 GLN A O 1
ATOM 653 N N . VAL A 1 82 ? -21.072 1.923 16.461 1.00 89.88 82 VAL A N 1
ATOM 654 C CA . VAL A 1 82 ? -20.944 1.817 15.004 1.00 89.88 82 VAL A CA 1
ATOM 655 C C . VAL A 1 82 ? -21.835 2.869 14.348 1.00 89.88 82 VAL A C 1
ATOM 657 O O . VAL A 1 82 ? -23.054 2.851 14.521 1.00 89.88 82 VAL A O 1
ATOM 660 N N . ARG A 1 83 ? -21.235 3.771 13.564 1.00 92.81 83 ARG A N 1
ATOM 661 C CA . ARG A 1 83 ? -21.955 4.813 12.823 1.00 92.81 83 ARG A CA 1
ATOM 662 C C . ARG A 1 83 ?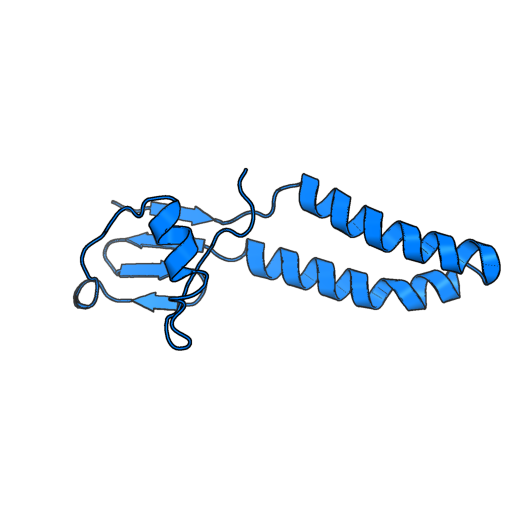 -21.663 4.712 11.332 1.00 92.81 83 ARG A C 1
ATOM 664 O O . ARG A 1 83 ? -20.512 4.807 10.914 1.00 92.81 83 ARG A O 1
ATOM 671 N N . ALA A 1 84 ? -22.714 4.578 10.528 1.00 93.00 84 ALA A N 1
ATOM 672 C CA . ALA A 1 84 ? -22.600 4.729 9.084 1.00 93.00 84 ALA A CA 1
ATOM 673 C C . ALA A 1 84 ? -22.344 6.205 8.747 1.00 93.00 84 ALA A C 1
ATOM 675 O O . ALA A 1 84 ? -23.079 7.081 9.201 1.00 93.00 84 ALA A O 1
ATOM 676 N N . LEU A 1 85 ? -21.297 6.476 7.969 1.00 91.31 85 LEU A N 1
ATOM 677 C CA . LEU A 1 85 ? -20.959 7.824 7.515 1.00 91.31 85 LEU A CA 1
ATOM 678 C C . LEU A 1 85 ? -21.543 8.073 6.123 1.00 91.31 85 LEU A C 1
ATOM 680 O O . LEU A 1 85 ? -21.477 7.213 5.244 1.00 91.31 85 LEU A O 1
ATOM 684 N N . SER A 1 86 ? -22.073 9.273 5.908 1.00 93.69 86 SER A N 1
ATOM 685 C CA . SER A 1 86 ? -22.406 9.770 4.575 1.00 93.69 86 SER A CA 1
ATOM 686 C C . SER A 1 86 ? -21.144 10.108 3.772 1.00 93.69 86 SER A C 1
ATOM 688 O O . SER A 1 86 ? -20.053 10.285 4.313 1.00 93.69 86 SER A O 1
ATOM 690 N N . VAL A 1 87 ? -21.286 10.262 2.450 1.00 90.75 87 VAL A N 1
ATOM 691 C CA . VAL A 1 87 ? -20.157 10.583 1.556 1.00 90.75 87 VAL A CA 1
ATOM 692 C C . VAL A 1 87 ? -19.452 11.886 1.950 1.00 90.75 87 VAL A C 1
ATOM 694 O O . VAL A 1 87 ? -18.227 11.970 1.848 1.00 90.75 87 VAL A O 1
ATOM 697 N N . SER A 1 88 ? -20.199 12.908 2.375 1.00 93.56 88 SER A N 1
ATOM 698 C CA . SER A 1 88 ? -19.635 14.187 2.821 1.00 93.56 88 SER A CA 1
ATOM 699 C C . SER A 1 88 ? -18.863 14.035 4.130 1.00 93.56 88 SER A C 1
ATOM 701 O O . SER A 1 88 ? -17.760 14.564 4.241 1.00 93.56 88 SER A O 1
ATOM 703 N N . GLU A 1 89 ? -19.392 13.274 5.089 1.00 93.19 89 GLU A N 1
ATOM 704 C CA . GLU A 1 89 ? -18.716 12.992 6.360 1.00 93.19 89 GLU A CA 1
ATOM 705 C C . GLU A 1 89 ? -17.437 12.180 6.151 1.00 93.19 89 GLU A C 1
ATOM 707 O O . GLU A 1 89 ? -16.394 12.543 6.690 1.00 93.19 89 GLU A O 1
ATOM 712 N N . THR A 1 90 ? -17.472 11.141 5.307 1.00 91.00 90 THR A N 1
ATOM 713 C CA . THR A 1 90 ? -16.272 10.370 4.954 1.00 91.00 90 THR A CA 1
ATOM 714 C C . THR A 1 90 ? -15.204 11.266 4.326 1.00 91.00 90 THR A C 1
ATOM 716 O O . THR A 1 90 ? -14.044 11.194 4.715 1.00 91.00 90 THR A O 1
ATOM 719 N N . LYS A 1 91 ? -15.571 12.150 3.386 1.00 90.69 91 LYS A N 1
ATOM 720 C CA . LYS A 1 91 ? -14.612 13.084 2.766 1.00 90.69 91 LYS A CA 1
ATOM 721 C C . LYS A 1 91 ? -13.994 14.053 3.773 1.00 90.69 91 LYS A C 1
ATOM 723 O O . LYS A 1 91 ? -12.827 14.394 3.632 1.00 90.69 91 LYS A O 1
ATOM 728 N N . ARG A 1 92 ? -14.772 14.511 4.756 1.00 92.75 92 ARG A N 1
ATOM 729 C CA . ARG A 1 92 ? -14.293 15.419 5.800 1.00 92.75 92 ARG A CA 1
ATOM 730 C C . ARG A 1 92 ? -13.290 14.738 6.727 1.00 92.75 92 ARG A C 1
ATOM 732 O O . ARG A 1 92 ? -12.194 15.263 6.882 1.00 92.75 92 ARG A O 1
ATOM 739 N N . ILE A 1 93 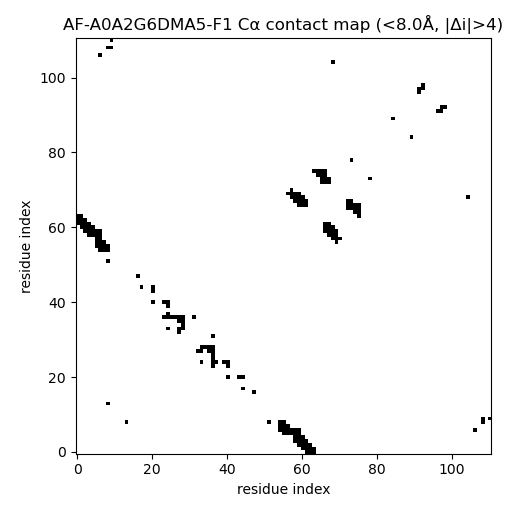? -13.628 13.554 7.241 1.00 92.38 93 ILE A N 1
ATOM 740 C CA . ILE A 1 93 ? -12.775 12.774 8.159 1.00 92.38 93 ILE A CA 1
ATOM 741 C C . ILE A 1 93 ? -11.481 12.301 7.481 1.00 92.38 93 ILE A C 1
ATOM 743 O O . ILE A 1 93 ? -10.447 12.213 8.128 1.00 92.38 93 ILE A O 1
ATOM 747 N N . LEU A 1 94 ? -11.511 12.040 6.172 1.00 89.56 94 LEU A N 1
ATOM 748 C CA . LEU A 1 94 ? -10.305 11.715 5.397 1.00 89.56 94 LEU A CA 1
ATOM 749 C C . LEU A 1 94 ? -9.541 12.944 4.888 1.00 89.56 94 LEU A C 1
ATOM 751 O O . LEU A 1 94 ? -8.494 12.795 4.264 1.00 89.56 94 LEU A O 1
ATOM 755 N N . GLY A 1 95 ? -10.085 14.143 5.087 1.00 88.81 95 GLY A N 1
ATOM 756 C CA . GLY A 1 95 ? -9.568 15.387 4.533 1.00 88.81 95 GLY A CA 1
ATOM 757 C C . GLY A 1 95 ? -9.285 16.406 5.625 1.00 88.81 95 GLY A C 1
ATOM 758 O O . GLY A 1 95 ? -8.391 16.223 6.441 1.00 88.81 95 GLY A O 1
ATOM 759 N N . VAL A 1 96 ? -10.041 17.505 5.612 1.00 91.94 96 VAL A N 1
ATOM 760 C CA . VAL A 1 96 ? -9.820 18.653 6.507 1.00 91.94 96 VAL A CA 1
ATOM 761 C C . VAL A 1 96 ? -9.919 18.302 7.995 1.00 91.94 96 VAL A C 1
ATOM 763 O O . VAL A 1 96 ? -9.227 18.913 8.799 1.00 91.94 96 VAL A O 1
ATOM 766 N N . ASP A 1 97 ? -10.727 17.299 8.345 1.00 93.56 97 ASP A N 1
ATOM 767 C CA . ASP A 1 97 ? -10.927 16.846 9.724 1.00 93.56 97 ASP A CA 1
ATOM 768 C C . ASP A 1 97 ? -10.135 15.557 10.027 1.00 93.56 97 ASP A C 1
ATOM 770 O O . ASP A 1 97 ? -10.489 14.812 10.941 1.00 93.56 97 ASP A O 1
ATOM 774 N N . ALA A 1 98 ? -9.092 15.250 9.245 1.00 89.94 98 ALA A N 1
ATOM 775 C CA . ALA A 1 98 ? -8.261 14.076 9.478 1.00 89.94 98 ALA A CA 1
ATOM 776 C C . ALA A 1 98 ? -7.431 14.225 10.758 1.00 89.94 98 ALA A C 1
ATOM 778 O O . ALA A 1 98 ? -6.572 15.099 10.881 1.00 89.94 98 ALA A O 1
ATOM 779 N N . GLU A 1 99 ? -7.665 13.325 11.709 1.00 90.50 99 GLU A N 1
ATOM 780 C CA . GLU A 1 99 ? -6.911 13.268 12.954 1.00 90.50 99 GLU A CA 1
ATOM 781 C C . GLU A 1 99 ? -5.626 12.448 12.768 1.00 90.50 99 GLU A C 1
ATOM 783 O O . GLU A 1 99 ? -5.673 11.254 12.475 1.00 90.50 99 GLU A O 1
ATOM 788 N N . VAL A 1 100 ? -4.469 13.089 12.966 1.00 83.88 100 VAL A N 1
ATOM 789 C CA . VAL A 1 100 ? -3.131 12.500 12.737 1.00 83.88 100 VAL A CA 1
ATOM 790 C C . VAL A 1 100 ? -2.855 11.284 13.636 1.00 83.88 100 VAL A C 1
ATOM 792 O O . VAL A 1 100 ? -2.078 10.409 13.264 1.00 83.88 100 VAL A O 1
ATOM 795 N N . GLY A 1 101 ? -3.490 11.215 14.810 1.00 84.56 101 GLY A N 1
ATOM 796 C CA . GLY A 1 101 ? -3.334 10.109 15.761 1.00 84.56 101 GLY A CA 1
ATOM 797 C C . GLY A 1 101 ? -4.331 8.964 15.580 1.00 84.56 101 GLY A C 1
ATOM 798 O O . GLY A 1 101 ? -4.172 7.918 16.208 1.00 84.56 101 GLY A O 1
ATOM 799 N N . ALA A 1 102 ? -5.357 9.137 14.745 1.00 86.69 102 ALA A N 1
ATOM 800 C CA . ALA A 1 102 ? -6.375 8.118 14.561 1.00 86.69 102 ALA A CA 1
ATOM 801 C C . ALA A 1 102 ? -5.877 7.038 13.595 1.00 86.69 102 ALA A C 1
ATOM 803 O O . ALA A 1 102 ? -5.503 7.321 12.455 1.00 86.69 102 ALA A O 1
ATOM 804 N N . TRP A 1 103 ? -5.927 5.777 14.026 1.00 87.06 103 TRP A N 1
ATOM 805 C CA . TRP A 1 103 ? -5.738 4.655 13.114 1.00 87.06 103 TRP A CA 1
ATOM 806 C C . TRP A 1 103 ? -6.942 4.559 12.175 1.00 87.06 103 TRP A C 1
ATOM 808 O O . TRP A 1 103 ? -8.064 4.303 12.613 1.00 87.06 103 TRP A O 1
ATOM 818 N N . GLN A 1 104 ? -6.711 4.762 10.880 1.00 87.88 104 GLN A N 1
ATOM 819 C CA . GLN A 1 104 ? -7.759 4.740 9.867 1.00 87.88 104 GLN A CA 1
ATOM 820 C C . GLN A 1 104 ? -7.445 3.691 8.808 1.00 87.88 104 GLN A C 1
ATOM 822 O O . GLN A 1 104 ? -6.389 3.715 8.177 1.00 87.88 104 GLN A O 1
ATOM 827 N N . VAL A 1 105 ? -8.398 2.788 8.583 1.00 87.25 105 VAL A N 1
ATOM 828 C CA . VAL A 1 105 ? -8.340 1.821 7.487 1.00 87.25 105 VAL A CA 1
ATOM 829 C C . VAL A 1 105 ? -9.356 2.237 6.440 1.00 87.25 105 VAL A C 1
ATOM 831 O O . VAL A 1 105 ? -10.561 2.243 6.682 1.00 87.25 105 VAL A O 1
ATOM 834 N N . VAL A 1 106 ? -8.852 2.596 5.266 1.00 86.81 106 VAL A N 1
ATOM 835 C CA . VAL A 1 106 ? -9.665 2.985 4.117 1.00 86.81 106 VAL A CA 1
ATOM 836 C C . VAL A 1 106 ? -9.451 2.020 2.972 1.00 86.81 106 VAL A C 1
ATOM 838 O O . VAL A 1 106 ? -8.363 1.477 2.794 1.00 86.81 106 VAL A O 1
ATOM 841 N N . ARG A 1 107 ? -10.487 1.850 2.152 1.00 80.62 107 ARG A N 1
ATOM 842 C CA . ARG A 1 107 ? -10.359 1.214 0.845 1.00 80.62 107 ARG A CA 1
ATOM 843 C C . ARG A 1 107 ? -10.083 2.322 -0.183 1.00 80.62 107 ARG A C 1
ATOM 845 O O . ARG A 1 107 ? -11.016 3.049 -0.530 1.00 80.62 107 ARG A O 1
ATOM 852 N N . PRO A 1 108 ? -8.838 2.496 -0.665 1.00 71.19 108 PRO A N 1
ATOM 853 C CA . PRO A 1 108 ? -8.502 3.608 -1.559 1.00 71.19 108 PRO A CA 1
ATOM 854 C C . PRO A 1 108 ? -9.139 3.456 -2.949 1.00 71.19 108 PRO A C 1
ATOM 856 O O . PRO A 1 108 ? -9.288 4.427 -3.684 1.00 71.19 108 PRO A O 1
ATOM 859 N N . TYR A 1 109 ? -9.562 2.243 -3.297 1.00 70.75 109 TYR A N 1
ATOM 860 C CA . TYR A 1 109 ? -10.227 1.910 -4.548 1.00 70.75 109 TYR A CA 1
ATOM 861 C C . TYR A 1 109 ? -11.719 1.651 -4.317 1.00 70.75 109 TYR A C 1
ATOM 863 O O . TYR A 1 109 ? -12.102 0.773 -3.547 1.00 70.75 109 TYR A O 1
ATOM 871 N N . ARG A 1 110 ? -12.581 2.386 -5.023 1.00 59.69 110 ARG A N 1
ATOM 872 C CA . ARG A 1 110 ? -13.988 2.000 -5.182 1.00 59.69 110 ARG A CA 1
ATOM 873 C C . ARG A 1 110 ? -14.060 1.001 -6.338 1.00 59.69 110 ARG A C 1
ATOM 875 O O . ARG A 1 110 ? -13.561 1.310 -7.417 1.00 59.69 110 ARG A O 1
ATOM 882 N N . SER A 1 111 ? -14.574 -0.200 -6.074 1.00 52.47 111 SER A N 1
ATOM 883 C CA . SER A 1 111 ? -14.960 -1.166 -7.114 1.00 52.47 111 SER A CA 1
ATOM 884 C C . SER A 1 111 ? -16.261 -0.740 -7.768 1.00 52.47 111 SER A C 1
ATOM 886 O O . SER A 1 111 ? -17.140 -0.300 -6.990 1.00 52.47 111 S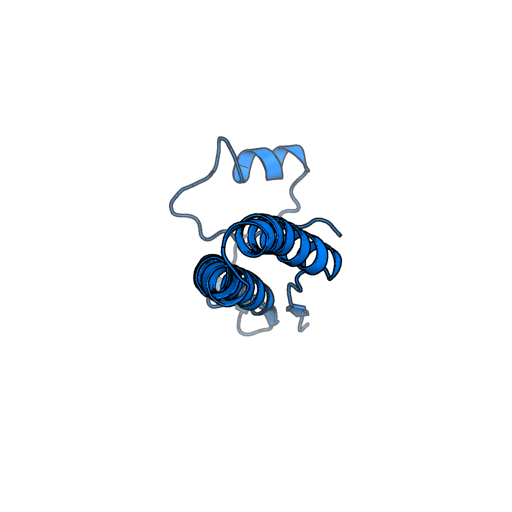ER A O 1
#

Solvent-accessible surface area (backbone atoms only — not comparable to full-atom values): 6686 Å² total; per-residue (Å²): 123,77,49,77,48,67,45,66,72,59,71,66,59,53,52,51,52,54,50,58,50,46,54,56,27,51,60,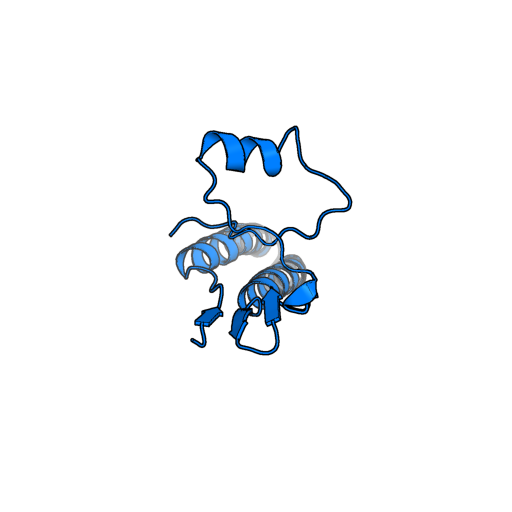38,28,76,76,76,33,62,65,61,14,45,67,67,39,48,62,60,50,50,51,50,51,51,54,50,51,59,51,37,64,31,32,43,35,36,44,92,78,22,43,30,56,45,92,47,76,47,49,62,91,76,59,75,85,90,75,90,72,53,75,68,54,50,52,34,49,74,44,93,60,46,59,92,85,58,90,78,90,77,77,94,67,86,130

Mean predicted aligned error: 5.76 Å